Protein AF-A0AA38CA87-F1 (afdb_monomer_lite)

pLDDT: mean 82.26, std 13.62, range [37.34, 96.88]

Foldseek 3Di:
DCVVVVDDDPDDDDPDDDDDPVVVVVVVVVVVVVVVVVVVVVVVVVVVVVVVVVVVVVVVVVVVVVVVVVVVVVVVVVVLVVVLVVVPVVDPPDDSVVVVVVVVVVVVVVVVVVQVVPPPHPDDDQDPDPCSVVVVVVCVVVVVVDDDDD

Secondary structure (DSSP, 8-state):
-GGGGT--------------HHHHHHHHHHHHHHHHHHHHHHHHHHHHHHHHHHHHHHHHHHHHHHHHHHHHHHHHHHHHHHHHHHHHHHSTT--HHHHHHHHHHHHHHHHHHHHHHSTT--------STTHHHHHHHHHHHHHT-----

Radius of gyration: 42.77 Å; chains: 1; bounding box: 73×25×134 Å

Structure (mmCIF, N/CA/C/O backbone):
data_AF-A0AA38CA87-F1
#
_entry.id   AF-A0AA38CA87-F1
#
loop_
_atom_site.group_PDB
_atom_site.id
_atom_site.type_symbol
_atom_site.label_atom_id
_atom_site.label_alt_id
_atom_site.label_comp_id
_atom_site.label_asym_id
_atom_site.label_entity_id
_atom_site.label_seq_id
_atom_site.pdbx_PDB_ins_code
_atom_site.Cartn_x
_atom_site.Cartn_y
_atom_site.Cartn_z
_atom_site.occupancy
_atom_site.B_iso_or_equiv
_atom_site.auth_seq_id
_atom_site.auth_comp_id
_atom_site.auth_asym_id
_atom_site.auth_atom_id
_atom_site.pdbx_PDB_model_num
ATOM 1 N N . ALA A 1 1 ? 30.723 4.030 -76.072 1.00 59.22 1 ALA A N 1
ATOM 2 C CA . ALA A 1 1 ? 30.029 2.936 -75.364 1.00 59.22 1 ALA A CA 1
ATOM 3 C C . ALA A 1 1 ? 30.566 1.601 -75.876 1.00 59.22 1 ALA A C 1
ATOM 5 O O . ALA A 1 1 ? 30.855 1.512 -77.065 1.00 59.22 1 ALA A O 1
ATOM 6 N N . MET A 1 2 ? 30.736 0.598 -75.005 1.00 75.00 2 MET A N 1
ATOM 7 C CA . MET A 1 2 ? 31.254 -0.744 -75.360 1.00 75.00 2 MET A CA 1
ATOM 8 C C . MET A 1 2 ? 30.396 -1.476 -76.412 1.00 75.00 2 MET A C 1
ATOM 10 O O . MET A 1 2 ? 30.871 -2.391 -77.076 1.00 75.00 2 MET A O 1
ATOM 14 N N . THR A 1 3 ? 29.180 -0.981 -76.640 1.00 74.19 3 THR A N 1
ATOM 15 C CA . THR A 1 3 ? 28.239 -1.395 -77.683 1.00 74.19 3 THR A CA 1
ATOM 16 C C . THR A 1 3 ? 28.827 -1.329 -79.099 1.00 74.19 3 THR A C 1
ATOM 18 O O . THR A 1 3 ? 28.508 -2.179 -79.923 1.00 74.19 3 THR A O 1
ATOM 21 N N . ASN A 1 4 ? 29.750 -0.395 -79.383 1.00 78.81 4 ASN A N 1
ATOM 22 C CA . ASN A 1 4 ? 30.429 -0.310 -80.691 1.00 78.81 4 ASN A CA 1
ATOM 23 C C . ASN A 1 4 ? 31.396 -1.480 -80.958 1.00 78.81 4 ASN A C 1
ATOM 25 O O . ASN A 1 4 ? 31.817 -1.668 -82.095 1.00 78.81 4 ASN A O 1
ATOM 29 N N . TYR A 1 5 ? 31.744 -2.255 -79.928 1.00 79.62 5 TYR A N 1
ATOM 30 C CA . TYR A 1 5 ? 32.580 -3.452 -80.030 1.00 79.62 5 TYR A CA 1
ATOM 31 C C . TYR A 1 5 ? 31.758 -4.750 -79.941 1.00 79.62 5 TYR A C 1
ATOM 33 O O . TYR A 1 5 ? 32.333 -5.823 -79.797 1.00 79.62 5 TYR A O 1
ATOM 41 N N . GLY A 1 6 ? 30.422 -4.669 -80.013 1.00 81.81 6 GLY A N 1
ATOM 42 C CA . GLY A 1 6 ? 29.533 -5.835 -79.958 1.00 81.81 6 GLY A CA 1
ATOM 43 C C . GLY A 1 6 ? 29.313 -6.415 -78.556 1.00 81.81 6 GLY A C 1
ATOM 44 O O . GLY A 1 6 ? 28.752 -7.500 -78.440 1.00 81.81 6 GLY A O 1
ATOM 45 N N . PHE A 1 7 ? 29.729 -5.712 -77.496 1.00 83.00 7 PHE A N 1
ATOM 46 C CA . PHE A 1 7 ? 29.518 -6.132 -76.107 1.00 83.00 7 PHE A CA 1
ATOM 47 C C . PHE A 1 7 ? 28.362 -5.361 -75.453 1.00 83.00 7 PHE A C 1
ATOM 49 O O . PHE A 1 7 ? 28.331 -4.128 -75.484 1.00 83.00 7 PHE A O 1
ATOM 56 N N . GLU A 1 8 ? 27.450 -6.088 -74.803 1.00 83.50 8 GLU A N 1
ATOM 57 C CA . GLU A 1 8 ? 26.370 -5.551 -73.967 1.00 83.50 8 GLU A CA 1
ATOM 58 C C . GLU A 1 8 ? 26.660 -5.861 -72.490 1.00 83.50 8 GLU A C 1
ATOM 60 O O . GLU A 1 8 ? 26.806 -7.018 -72.097 1.00 83.50 8 GLU A O 1
ATOM 65 N N . ILE A 1 9 ? 26.784 -4.820 -71.660 1.00 82.31 9 ILE A N 1
ATOM 66 C CA . ILE A 1 9 ? 26.993 -4.980 -70.215 1.00 82.31 9 ILE A CA 1
ATOM 67 C C . ILE A 1 9 ? 25.619 -5.095 -69.550 1.00 82.31 9 ILE A C 1
ATOM 69 O O . ILE A 1 9 ? 24.921 -4.096 -69.412 1.00 82.31 9 ILE A O 1
ATOM 73 N N . VAL A 1 10 ? 25.252 -6.305 -69.124 1.00 86.06 10 VAL A N 1
ATOM 74 C CA . VAL A 1 10 ? 23.947 -6.599 -68.500 1.00 86.06 10 VAL A CA 1
ATOM 75 C C . VAL A 1 10 ? 23.864 -6.070 -67.065 1.00 86.06 10 VAL A C 1
ATOM 77 O O . VAL A 1 10 ? 22.851 -5.506 -66.662 1.00 86.06 10 VAL A O 1
ATOM 80 N N . GLN A 1 11 ? 24.936 -6.225 -66.284 1.00 82.38 11 GLN A N 1
ATOM 81 C CA . GLN A 1 11 ? 25.030 -5.709 -64.919 1.00 82.38 11 GLN A CA 1
ATOM 82 C C . GLN A 1 11 ? 26.497 -5.563 -64.506 1.00 82.38 11 GLN A C 1
ATOM 84 O O . GLN A 1 11 ? 27.322 -6.435 -64.770 1.00 82.38 11 GLN A O 1
ATOM 89 N N . THR A 1 12 ? 26.812 -4.477 -63.807 1.00 81.81 12 THR A N 1
ATOM 90 C CA . THR A 1 12 ? 28.102 -4.275 -63.136 1.00 81.81 12 THR A CA 1
ATOM 91 C C . THR A 1 12 ? 27.902 -4.317 -61.631 1.00 81.81 12 THR A C 1
ATOM 93 O O . THR A 1 12 ? 27.193 -3.480 -61.075 1.00 81.81 12 THR A O 1
ATOM 96 N N . LEU A 1 13 ? 28.530 -5.291 -60.970 1.00 88.19 13 LEU A N 1
ATOM 97 C CA . LEU A 1 13 ? 28.577 -5.378 -59.515 1.00 88.19 13 LEU A CA 1
ATOM 98 C C 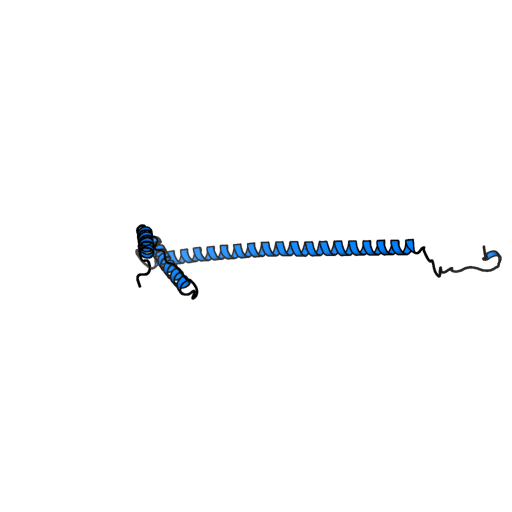. LEU A 1 13 ? 29.797 -4.608 -59.006 1.00 88.19 13 LEU A C 1
ATOM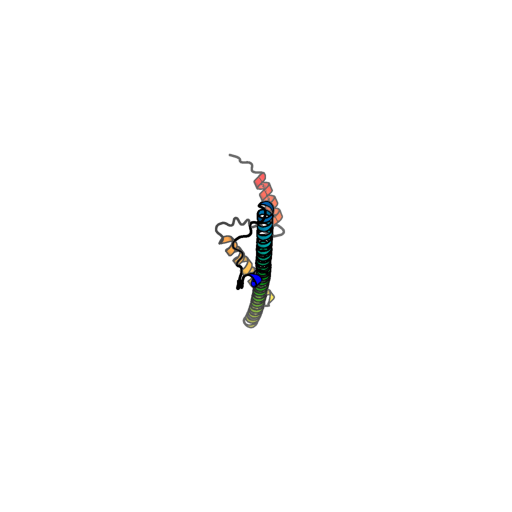 100 O O . LEU A 1 13 ? 30.924 -4.878 -59.418 1.00 88.19 13 LEU A O 1
ATOM 104 N N . ILE A 1 14 ? 29.573 -3.659 -58.102 1.00 85.25 14 ILE A N 1
ATOM 105 C CA . ILE A 1 14 ? 30.660 -3.012 -57.368 1.00 85.25 14 ILE A CA 1
ATOM 106 C C . ILE A 1 14 ? 31.167 -4.025 -56.341 1.00 85.25 14 ILE A C 1
ATOM 108 O O . ILE A 1 14 ? 30.414 -4.441 -55.463 1.00 85.25 14 ILE A O 1
ATOM 112 N N . VAL A 1 15 ? 32.419 -4.455 -56.494 1.00 84.94 15 VAL A N 1
ATOM 113 C CA . VAL A 1 15 ? 33.006 -5.533 -55.681 1.00 84.94 15 VAL A CA 1
ATOM 114 C C . VAL A 1 15 ? 33.532 -5.010 -54.345 1.00 84.94 15 VAL A C 1
ATOM 116 O O . VAL A 1 15 ? 33.387 -5.685 -53.332 1.00 84.94 15 VAL A O 1
ATOM 119 N N . ASP A 1 16 ? 34.106 -3.804 -54.326 1.00 82.19 16 ASP A N 1
ATOM 120 C CA . ASP A 1 16 ? 34.573 -3.162 -53.098 1.00 82.19 16 ASP A CA 1
ATOM 121 C C . ASP A 1 16 ? 34.653 -1.640 -53.276 1.00 82.19 16 ASP A C 1
ATOM 123 O O . ASP A 1 16 ? 34.977 -1.136 -54.352 1.00 82.19 16 ASP A O 1
ATOM 127 N N . THR A 1 17 ? 34.342 -0.899 -52.217 1.00 79.38 17 THR A N 1
ATOM 128 C CA . THR A 1 17 ? 34.562 0.548 -52.133 1.00 79.38 17 THR A CA 1
ATOM 129 C C . THR A 1 17 ? 35.175 0.822 -50.772 1.00 79.38 17 THR A C 1
ATOM 131 O O . THR A 1 17 ? 34.506 0.687 -49.749 1.00 79.38 17 THR A O 1
ATOM 134 N N . VAL A 1 18 ? 36.452 1.197 -50.746 1.00 82.75 18 VAL A N 1
ATOM 135 C CA . VAL A 1 18 ? 37.172 1.452 -49.496 1.00 82.75 18 VAL A CA 1
ATOM 136 C C . VAL A 1 18 ? 37.184 2.960 -49.240 1.00 82.75 18 VAL A C 1
ATOM 138 O O . VAL A 1 18 ? 37.943 3.675 -49.896 1.00 82.75 18 VAL A O 1
ATOM 141 N N . PRO A 1 19 ? 36.341 3.480 -48.328 1.00 84.12 19 PRO A N 1
ATOM 142 C CA . PRO A 1 19 ? 36.432 4.872 -47.915 1.00 84.12 19 PRO A CA 1
ATOM 143 C C . PRO A 1 19 ? 37.702 5.100 -47.092 1.00 84.12 19 PRO A C 1
ATOM 145 O O . PRO A 1 19 ? 38.273 4.165 -46.523 1.00 84.12 19 PRO A O 1
ATOM 148 N N . ASP A 1 20 ? 38.110 6.362 -46.985 1.00 90.31 20 ASP A N 1
ATOM 149 C CA . ASP A 1 20 ? 39.247 6.751 -46.158 1.00 90.31 20 ASP A CA 1
ATOM 150 C C . ASP A 1 20 ? 39.074 6.271 -44.704 1.00 90.31 20 ASP A C 1
ATOM 152 O O . ASP A 1 20 ? 37.968 6.272 -44.145 1.00 90.31 20 ASP A O 1
ATOM 156 N N . ALA A 1 21 ? 40.177 5.850 -44.080 1.00 91.38 21 ALA A N 1
ATOM 157 C CA . ALA A 1 21 ? 40.170 5.300 -42.728 1.00 91.38 21 ALA A CA 1
ATOM 158 C C . ALA A 1 21 ? 39.573 6.275 -41.697 1.00 91.38 21 ALA A C 1
ATOM 160 O O . ALA A 1 21 ? 38.891 5.838 -40.764 1.00 91.38 21 ALA A O 1
ATOM 161 N N . SER A 1 22 ? 39.775 7.583 -41.892 1.00 90.81 22 SER A N 1
ATOM 162 C CA . SER A 1 22 ? 39.185 8.631 -41.057 1.00 90.81 22 SER A CA 1
ATOM 163 C C . SER A 1 22 ? 37.656 8.632 -41.163 1.00 90.81 22 SER A C 1
ATOM 165 O O . SER A 1 22 ? 36.956 8.567 -40.151 1.00 90.81 22 SER A O 1
ATOM 167 N N . VAL A 1 23 ? 37.124 8.567 -42.389 1.00 90.75 23 VAL A N 1
ATOM 168 C CA . VAL A 1 23 ? 35.676 8.559 -42.658 1.00 90.75 23 VAL A CA 1
ATOM 169 C C . VAL A 1 23 ? 35.016 7.308 -42.081 1.00 90.75 23 VAL A C 1
ATOM 171 O O . VAL A 1 23 ? 33.977 7.404 -41.429 1.00 90.75 23 VAL A O 1
ATOM 174 N N . LYS A 1 24 ? 35.638 6.133 -42.246 1.00 89.62 24 LYS A N 1
ATOM 175 C CA . LYS A 1 24 ? 35.124 4.870 -41.692 1.00 89.62 24 LYS A CA 1
ATOM 176 C C . LYS A 1 24 ? 35.033 4.909 -40.164 1.00 89.62 24 LYS A C 1
ATOM 178 O O . LYS A 1 24 ? 34.054 4.428 -39.593 1.00 89.62 24 LYS A O 1
ATOM 183 N N . ARG A 1 25 ? 36.035 5.493 -39.500 1.00 91.31 25 ARG A N 1
ATOM 184 C CA . ARG A 1 25 ? 36.060 5.631 -38.039 1.00 91.31 25 ARG A CA 1
ATOM 185 C C . ARG A 1 25 ? 34.975 6.586 -37.550 1.00 91.31 25 ARG A C 1
ATOM 187 O O . ARG A 1 25 ? 34.175 6.187 -36.710 1.00 91.31 25 ARG A O 1
ATOM 194 N N . SER A 1 26 ? 34.888 7.783 -38.131 1.00 92.31 26 SER A N 1
ATOM 195 C CA . SER A 1 26 ? 33.863 8.767 -37.767 1.00 92.31 26 SER A CA 1
ATOM 196 C C . SER A 1 26 ? 32.451 8.239 -38.005 1.00 92.31 26 SER A C 1
ATOM 198 O O . SER A 1 26 ? 31.573 8.417 -37.167 1.00 92.31 26 SER A O 1
ATOM 200 N N . MET A 1 27 ? 32.226 7.530 -39.112 1.00 92.62 27 MET A N 1
ATOM 201 C CA . MET A 1 27 ? 30.920 6.952 -39.423 1.00 92.62 27 MET A CA 1
ATOM 202 C C . MET A 1 27 ? 30.528 5.847 -38.430 1.00 92.62 27 MET A C 1
ATOM 204 O O . MET A 1 27 ? 29.377 5.786 -37.996 1.00 92.62 27 MET A O 1
ATOM 208 N N . ASN A 1 28 ? 31.485 5.018 -38.000 1.00 91.69 28 ASN A N 1
ATOM 209 C CA . ASN A 1 28 ? 31.254 4.026 -36.948 1.00 91.69 28 ASN A CA 1
ATOM 210 C C . ASN A 1 28 ? 30.962 4.675 -35.590 1.00 91.69 28 ASN A C 1
ATOM 212 O O . ASN A 1 28 ? 30.049 4.233 -34.897 1.00 91.69 28 ASN A O 1
ATOM 216 N N . GLU A 1 29 ? 31.691 5.727 -35.224 1.00 93.31 29 GLU A N 1
ATOM 217 C CA . GLU A 1 29 ? 31.467 6.466 -33.977 1.00 93.31 29 GLU A CA 1
ATOM 218 C C . GLU A 1 29 ? 30.095 7.153 -33.962 1.00 93.31 29 GLU A C 1
ATOM 220 O O . GLU A 1 29 ? 29.381 7.058 -32.965 1.00 93.31 29 GLU A O 1
ATOM 225 N N . ILE A 1 30 ? 29.668 7.757 -35.077 1.00 92.69 30 ILE A N 1
ATOM 226 C CA . ILE A 1 30 ? 28.331 8.360 -35.215 1.00 92.69 30 ILE A CA 1
ATOM 227 C C . ILE A 1 30 ? 27.240 7.301 -35.044 1.00 92.69 30 ILE A C 1
ATOM 229 O O . ILE A 1 30 ? 26.295 7.506 -34.282 1.00 92.69 30 ILE A O 1
ATOM 233 N N . ASN A 1 31 ? 27.381 6.152 -35.706 1.00 93.62 31 ASN A N 1
ATOM 234 C CA . ASN A 1 31 ? 26.402 5.071 -35.610 1.00 93.62 31 ASN A CA 1
ATOM 235 C C . ASN A 1 31 ? 26.358 4.457 -34.205 1.00 93.62 31 ASN A C 1
ATOM 237 O O . ASN A 1 31 ? 25.276 4.173 -33.688 1.00 93.62 31 ASN A O 1
ATOM 241 N N . ALA A 1 32 ? 27.516 4.284 -33.566 1.00 94.38 32 ALA A N 1
ATOM 242 C CA . ALA A 1 32 ? 27.602 3.814 -32.191 1.00 94.38 32 ALA A CA 1
ATOM 243 C C . ALA A 1 32 ? 26.951 4.810 -31.220 1.00 94.38 32 ALA A C 1
ATOM 245 O O . ALA A 1 32 ? 26.137 4.407 -30.392 1.00 94.38 32 ALA A O 1
ATOM 246 N N . ALA A 1 33 ? 27.237 6.107 -31.358 1.00 93.56 33 ALA A N 1
ATOM 247 C CA . ALA A 1 33 ? 26.648 7.155 -30.529 1.00 93.56 33 ALA A CA 1
ATOM 248 C C . ALA A 1 33 ? 25.131 7.278 -30.735 1.00 93.56 33 ALA A C 1
ATOM 250 O O . ALA A 1 33 ? 24.397 7.446 -29.763 1.00 93.56 33 ALA A O 1
ATOM 251 N N . ALA A 1 34 ? 24.642 7.158 -31.974 1.00 94.50 34 ALA A N 1
ATOM 252 C CA . ALA A 1 34 ? 23.212 7.171 -32.275 1.00 94.50 34 ALA A CA 1
ATOM 253 C C . ALA A 1 34 ? 22.488 5.980 -31.627 1.00 94.50 34 ALA A C 1
ATOM 255 O O . ALA A 1 34 ? 21.468 6.170 -30.965 1.00 94.50 34 ALA A O 1
ATOM 256 N N . ARG A 1 35 ? 23.056 4.770 -31.738 1.00 94.25 35 ARG A N 1
ATOM 257 C CA . ARG A 1 35 ? 22.526 3.568 -31.071 1.00 94.25 35 ARG A CA 1
ATOM 258 C C . ARG A 1 35 ? 22.556 3.693 -29.552 1.00 94.25 35 ARG A C 1
ATOM 260 O O . ARG A 1 35 ? 21.578 3.354 -28.896 1.00 94.25 35 ARG A O 1
ATOM 267 N N . LEU A 1 36 ? 23.652 4.206 -28.997 1.00 94.56 36 LEU A N 1
ATOM 268 C CA . LEU A 1 36 ? 23.787 4.400 -27.557 1.00 94.56 36 LEU A CA 1
ATOM 269 C C . LEU A 1 36 ? 22.777 5.423 -27.030 1.00 94.56 36 LEU A C 1
ATOM 271 O O . LEU A 1 36 ? 22.186 5.201 -25.976 1.00 94.56 36 LEU A O 1
ATOM 275 N N . ARG A 1 37 ? 22.545 6.520 -27.763 1.00 94.06 37 ARG A N 1
ATOM 276 C CA . ARG A 1 37 ? 21.530 7.518 -27.404 1.00 94.06 37 ARG A CA 1
ATOM 277 C C . ARG A 1 37 ? 20.138 6.907 -27.380 1.00 94.06 37 ARG A C 1
ATOM 279 O O . ARG A 1 37 ? 19.466 7.078 -26.374 1.00 94.06 37 ARG A O 1
ATOM 286 N N . ALA A 1 38 ? 19.759 6.158 -28.417 1.00 95.31 38 ALA A N 1
ATOM 287 C CA . ALA A 1 38 ? 18.463 5.481 -28.474 1.00 95.31 38 ALA A CA 1
ATOM 288 C C . ALA A 1 38 ? 18.275 4.497 -27.304 1.00 95.31 38 ALA A C 1
ATOM 290 O O . ALA A 1 38 ? 17.276 4.554 -26.593 1.00 95.31 38 ALA A O 1
ATOM 291 N N . ALA A 1 39 ? 19.283 3.664 -27.025 1.00 93.69 39 ALA A N 1
ATOM 292 C CA . ALA A 1 39 ? 19.236 2.745 -25.889 1.00 93.69 39 ALA A CA 1
ATOM 293 C C . ALA A 1 39 ? 19.154 3.481 -24.538 1.00 93.69 39 ALA A C 1
ATOM 295 O O . ALA A 1 39 ? 18.456 3.046 -23.627 1.00 93.69 39 ALA A O 1
ATOM 296 N N . THR A 1 40 ? 19.853 4.612 -24.397 1.00 94.25 40 THR A N 1
ATOM 297 C CA . THR A 1 40 ? 19.824 5.414 -23.164 1.00 94.25 40 THR A CA 1
ATOM 298 C C . THR A 1 40 ? 18.469 6.089 -22.968 1.00 94.25 40 THR A C 1
ATOM 300 O O . THR A 1 40 ? 17.972 6.111 -21.845 1.00 94.25 40 THR A O 1
ATOM 303 N N . THR A 1 41 ? 17.850 6.609 -24.034 1.00 95.31 41 THR A N 1
ATOM 304 C CA . THR A 1 41 ? 16.517 7.223 -23.951 1.00 95.31 41 THR A CA 1
ATOM 305 C C . THR A 1 41 ? 15.455 6.193 -23.594 1.00 95.31 41 THR A C 1
ATOM 307 O O . THR A 1 41 ? 14.690 6.428 -22.666 1.00 95.31 41 THR A O 1
ATOM 310 N N . GLU A 1 42 ? 15.468 5.023 -24.240 1.00 95.56 42 GLU A N 1
ATOM 311 C CA . GLU A 1 42 ? 14.539 3.933 -23.915 1.00 95.56 42 GLU A CA 1
ATOM 312 C C . GLU A 1 42 ? 14.716 3.454 -22.470 1.00 95.56 42 GLU A C 1
ATOM 314 O O . GLU A 1 42 ? 13.739 3.257 -21.746 1.00 95.56 42 GLU A O 1
ATOM 319 N N . LYS A 1 43 ? 15.966 3.325 -22.006 1.00 95.38 43 LYS A N 1
ATOM 320 C CA . LYS A 1 43 ? 16.251 2.950 -20.619 1.00 95.38 43 LYS A CA 1
ATOM 321 C C . LYS A 1 43 ? 15.740 3.997 -19.625 1.00 95.38 43 LYS A C 1
ATOM 323 O O . LYS A 1 43 ? 15.122 3.630 -18.630 1.00 95.38 43 LYS A O 1
ATOM 328 N N . ALA A 1 44 ? 15.966 5.283 -19.893 1.00 95.75 44 ALA A N 1
ATOM 329 C CA . ALA A 1 44 ? 15.498 6.366 -19.031 1.00 95.75 44 ALA A CA 1
ATOM 330 C C . ALA A 1 44 ? 13.961 6.434 -18.971 1.00 95.75 44 ALA A C 1
ATOM 332 O O . ALA A 1 44 ? 13.388 6.666 -17.906 1.00 95.75 44 ALA A O 1
ATOM 333 N N . GLU A 1 45 ? 13.278 6.191 -20.092 1.00 95.81 45 GLU A N 1
ATOM 334 C CA . GLU A 1 45 ? 11.816 6.099 -20.131 1.00 95.81 45 GLU A CA 1
ATOM 335 C C . GLU A 1 45 ? 11.297 4.897 -19.338 1.00 95.81 45 GLU A C 1
ATOM 337 O O . GLU A 1 45 ? 10.353 5.041 -18.559 1.00 95.81 45 GLU A O 1
ATOM 342 N N . ALA A 1 46 ? 11.941 3.734 -19.463 1.00 95.94 46 ALA A N 1
ATOM 343 C CA . ALA A 1 46 ? 11.593 2.552 -18.682 1.00 95.94 46 ALA A CA 1
ATOM 344 C C . ALA A 1 46 ? 11.769 2.792 -17.172 1.00 95.94 46 ALA A C 1
ATOM 346 O O . ALA A 1 46 ? 10.863 2.495 -16.392 1.00 95.94 46 ALA A O 1
ATOM 347 N N . GLU A 1 47 ? 12.894 3.382 -16.756 1.00 96.25 47 GLU A N 1
ATOM 348 C CA . GLU A 1 47 ? 13.153 3.738 -15.354 1.00 96.25 47 GLU A CA 1
ATOM 349 C C . GLU A 1 47 ? 12.105 4.725 -14.820 1.00 96.25 47 GLU A C 1
ATOM 351 O O . GLU A 1 47 ? 11.570 4.530 -13.726 1.00 96.25 47 GLU A O 1
ATOM 356 N N . LYS A 1 48 ? 11.732 5.734 -15.619 1.00 96.88 48 LYS A N 1
ATOM 357 C CA . LYS A 1 48 ? 10.663 6.679 -15.274 1.00 96.88 48 LYS A CA 1
ATOM 358 C C . LYS A 1 48 ? 9.325 5.971 -15.058 1.00 96.88 48 LYS A C 1
ATOM 360 O O . LYS A 1 48 ? 8.641 6.263 -14.079 1.00 96.88 48 LYS A O 1
ATOM 365 N N . ILE A 1 49 ? 8.947 5.052 -15.948 1.00 95.69 49 ILE A N 1
ATOM 366 C CA . ILE A 1 49 ? 7.692 4.297 -15.826 1.00 95.69 49 ILE A CA 1
ATOM 367 C C . ILE A 1 49 ? 7.692 3.471 -14.540 1.00 95.69 49 ILE A C 1
ATOM 369 O O . ILE A 1 49 ? 6.710 3.510 -13.803 1.00 95.69 49 ILE A O 1
ATOM 373 N N . VAL A 1 50 ? 8.786 2.760 -14.247 1.00 96.06 50 VAL A N 1
ATOM 374 C CA . VAL A 1 50 ? 8.917 1.964 -13.017 1.00 96.06 50 VAL A CA 1
ATOM 375 C C . VAL A 1 50 ? 8.762 2.850 -11.783 1.00 96.06 50 VAL A C 1
ATOM 377 O O . VAL A 1 50 ? 8.002 2.510 -10.879 1.00 96.06 50 VAL A O 1
ATOM 380 N N . GLN A 1 51 ? 9.426 4.007 -11.760 1.00 96.75 51 GLN A N 1
ATOM 381 C CA . GLN A 1 51 ? 9.382 4.909 -10.614 1.00 96.75 51 GLN A CA 1
ATOM 382 C C . GLN A 1 51 ? 7.992 5.526 -10.397 1.00 96.75 51 GLN A C 1
ATOM 384 O O . GLN A 1 51 ? 7.534 5.592 -9.258 1.00 96.75 51 GLN A O 1
ATOM 389 N N . ILE A 1 52 ? 7.295 5.922 -11.468 1.00 96.69 52 ILE A N 1
ATOM 390 C CA . ILE A 1 52 ? 5.916 6.429 -11.375 1.00 96.69 52 ILE A CA 1
ATOM 391 C C . ILE A 1 52 ? 4.981 5.333 -10.862 1.00 96.69 52 ILE A C 1
ATOM 393 O O . ILE A 1 52 ? 4.259 5.564 -9.897 1.00 96.69 52 ILE A O 1
ATOM 397 N N . LYS A 1 53 ? 5.045 4.124 -11.433 1.00 96.31 53 LYS A N 1
ATOM 398 C CA . LYS A 1 53 ? 4.189 3.007 -11.005 1.00 96.31 53 LYS A CA 1
ATOM 399 C C . LYS A 1 53 ? 4.409 2.625 -9.548 1.00 96.31 53 LYS A C 1
ATOM 401 O O . LYS A 1 53 ? 3.453 2.300 -8.846 1.00 96.31 53 LYS A O 1
ATOM 406 N N . GLN A 1 54 ? 5.661 2.655 -9.097 1.00 96.31 54 GLN A N 1
ATOM 407 C CA . GLN A 1 54 ? 5.997 2.404 -7.702 1.00 96.31 54 GLN A CA 1
ATOM 408 C C . GLN A 1 54 ? 5.378 3.474 -6.793 1.00 96.31 54 GLN A C 1
ATOM 410 O O . GLN A 1 54 ? 4.731 3.133 -5.807 1.00 96.31 54 GLN A O 1
ATOM 415 N N . ALA A 1 55 ? 5.510 4.755 -7.150 1.00 95.88 55 ALA A N 1
ATOM 416 C CA . ALA A 1 55 ? 4.929 5.855 -6.384 1.00 95.88 55 ALA A CA 1
ATOM 417 C C . ALA A 1 55 ? 3.390 5.801 -6.346 1.00 95.88 55 ALA A C 1
ATOM 419 O O . ALA A 1 55 ? 2.795 6.011 -5.289 1.00 95.88 55 ALA A O 1
ATOM 420 N N . GLU A 1 56 ? 2.745 5.477 -7.470 1.00 96.06 56 GLU A N 1
ATOM 421 C CA . GLU A 1 56 ? 1.294 5.267 -7.550 1.00 96.06 56 GLU A CA 1
ATOM 422 C C . GLU A 1 56 ? 0.851 4.107 -6.651 1.00 96.06 56 GLU A C 1
ATOM 424 O O . GLU A 1 56 ? -0.062 4.270 -5.842 1.00 96.06 56 GLU A O 1
ATOM 429 N N . SER A 1 57 ? 1.554 2.972 -6.716 1.00 96.62 57 SER A N 1
ATOM 430 C CA . SER A 1 57 ? 1.258 1.795 -5.888 1.00 96.62 57 SER A CA 1
ATOM 431 C C . SER A 1 57 ? 1.426 2.086 -4.393 1.00 96.62 57 SER A C 1
ATOM 433 O O . SER A 1 57 ? 0.622 1.651 -3.569 1.00 96.62 57 SER A O 1
ATOM 435 N N . GLU A 1 58 ? 2.456 2.845 -4.013 1.00 95.62 58 GLU A N 1
ATOM 436 C CA . GLU A 1 58 ? 2.671 3.258 -2.624 1.00 95.62 58 GLU A CA 1
ATOM 437 C C . GLU A 1 58 ? 1.589 4.222 -2.125 1.00 95.62 58 GLU A C 1
ATOM 439 O O . GLU A 1 58 ? 1.161 4.122 -0.971 1.00 95.62 58 GLU A O 1
ATOM 444 N N . ALA A 1 59 ? 1.138 5.148 -2.974 1.00 95.88 59 ALA A N 1
ATOM 445 C CA . ALA A 1 59 ? 0.047 6.058 -2.649 1.00 95.88 59 ALA A CA 1
ATOM 446 C C . ALA A 1 59 ? -1.276 5.300 -2.467 1.00 95.88 59 ALA A C 1
ATOM 448 O O . ALA A 1 59 ? -1.967 5.506 -1.467 1.00 95.88 59 ALA A O 1
ATOM 449 N N . GLU A 1 60 ? -1.595 4.382 -3.380 1.00 95.81 60 GLU A N 1
ATOM 450 C CA . GLU A 1 60 ? -2.800 3.554 -3.318 1.00 95.81 60 GLU A CA 1
ATOM 451 C C . GLU A 1 60 ? -2.793 2.631 -2.092 1.00 95.81 60 GLU A C 1
ATOM 453 O O . GLU A 1 60 ? -3.780 2.561 -1.361 1.00 95.81 60 GLU A O 1
ATOM 458 N N . SER A 1 61 ? -1.655 2.002 -1.788 1.00 95.88 61 SER A N 1
ATOM 459 C CA . SER A 1 61 ? -1.489 1.168 -0.593 1.00 95.88 61 SER A CA 1
ATOM 460 C C . SER A 1 61 ? -1.738 1.954 0.701 1.00 95.88 61 SER A C 1
ATOM 462 O O . SER A 1 61 ? -2.492 1.512 1.573 1.00 95.88 61 SER A O 1
ATOM 464 N N . LYS A 1 62 ? -1.175 3.165 0.819 1.00 96.25 62 LYS A N 1
ATOM 465 C CA . LYS A 1 62 ? -1.419 4.046 1.975 1.00 96.25 62 LYS A CA 1
ATOM 466 C C . LYS A 1 62 ? -2.879 4.480 2.064 1.00 96.25 62 LYS A C 1
ATOM 468 O O . LYS A 1 62 ? -3.426 4.517 3.165 1.00 96.25 62 LYS A O 1
ATOM 473 N N . TYR A 1 63 ? -3.508 4.785 0.931 1.00 95.81 63 TYR A N 1
ATOM 474 C CA . TYR A 1 63 ? -4.921 5.146 0.877 1.00 95.81 63 TYR A CA 1
ATOM 475 C C . TYR A 1 63 ? -5.817 3.996 1.355 1.00 95.81 63 TYR A C 1
ATOM 477 O O . TYR A 1 63 ? -6.629 4.192 2.258 1.00 95.81 63 TYR A O 1
ATOM 485 N N . LEU A 1 64 ? -5.621 2.788 0.820 1.00 95.06 64 LEU A N 1
ATOM 486 C CA . LEU A 1 64 ? -6.367 1.589 1.211 1.00 95.06 64 LEU A CA 1
ATOM 487 C C . LEU A 1 64 ? -6.145 1.227 2.683 1.00 95.06 64 LEU A C 1
ATOM 489 O O . LEU A 1 64 ? -7.098 0.889 3.379 1.00 95.06 64 LEU A O 1
ATOM 493 N N . SER A 1 65 ? -4.913 1.349 3.180 1.00 95.50 65 SER A N 1
ATOM 494 C CA . SER A 1 65 ? -4.600 1.159 4.601 1.00 95.50 65 SER A CA 1
ATOM 495 C C . SER A 1 65 ? -5.340 2.172 5.484 1.00 95.50 65 SER A C 1
ATOM 497 O O . SER A 1 65 ? -5.989 1.795 6.461 1.00 95.50 65 SER A O 1
ATOM 499 N N . GLY A 1 66 ? -5.328 3.454 5.102 1.00 96.06 66 GLY A N 1
ATOM 500 C CA . GLY A 1 66 ? -6.074 4.504 5.796 1.00 96.06 66 GLY A CA 1
ATOM 501 C C . GLY A 1 66 ? -7.584 4.259 5.791 1.00 96.06 66 GLY A C 1
ATOM 502 O O . GLY A 1 66 ? -8.230 4.401 6.831 1.00 96.06 66 GLY A O 1
ATOM 503 N N . LEU A 1 67 ? -8.133 3.827 4.653 1.00 95.69 67 LEU A N 1
ATOM 504 C CA . LEU A 1 67 ? -9.537 3.443 4.522 1.00 95.69 67 LEU A CA 1
ATOM 505 C C . LEU A 1 67 ? -9.872 2.250 5.425 1.00 95.69 67 LEU A C 1
ATOM 507 O O . LEU A 1 67 ? -10.861 2.299 6.149 1.00 95.69 67 LEU A O 1
ATOM 511 N N . GLY A 1 68 ? -9.022 1.221 5.447 1.00 95.56 68 GLY A N 1
ATOM 512 C CA . GLY A 1 68 ? -9.180 0.055 6.314 1.00 95.56 68 GLY A CA 1
ATOM 513 C C . GLY A 1 68 ? -9.210 0.431 7.795 1.00 95.56 68 GLY A C 1
ATOM 514 O O . GLY A 1 68 ? -10.113 0.007 8.513 1.00 95.56 68 GLY A O 1
ATOM 515 N N . ILE A 1 69 ? -8.291 1.295 8.241 1.00 95.19 69 ILE A N 1
ATOM 516 C CA . ILE A 1 69 ? -8.266 1.806 9.622 1.00 95.19 69 ILE A CA 1
ATOM 517 C C . ILE A 1 69 ? -9.530 2.617 9.929 1.00 95.19 69 ILE A C 1
ATOM 519 O O . ILE A 1 69 ? -10.101 2.478 11.010 1.00 95.19 69 ILE A O 1
ATOM 523 N N . ALA A 1 70 ? -9.982 3.466 9.005 1.00 93.62 70 ALA A N 1
ATOM 524 C CA . ALA A 1 70 ? -11.195 4.256 9.194 1.00 93.62 70 ALA A CA 1
ATOM 525 C C . ALA A 1 70 ? -12.440 3.361 9.305 1.00 93.62 70 ALA A C 1
ATOM 527 O O . ALA A 1 70 ? -13.215 3.512 10.247 1.00 93.62 70 ALA A O 1
ATOM 528 N N . CYS A 1 71 ? -12.591 2.385 8.406 1.00 93.94 71 CYS A N 1
ATOM 529 C CA . CYS A 1 71 ? -13.670 1.400 8.453 1.00 93.94 71 CYS A CA 1
ATOM 530 C C . CYS A 1 71 ? -13.621 0.557 9.734 1.00 93.94 71 CYS A C 1
ATOM 532 O O . CYS A 1 71 ? -14.655 0.340 10.360 1.00 93.94 71 CYS A O 1
ATOM 534 N N . GLN A 1 72 ? -12.430 0.131 10.165 1.00 9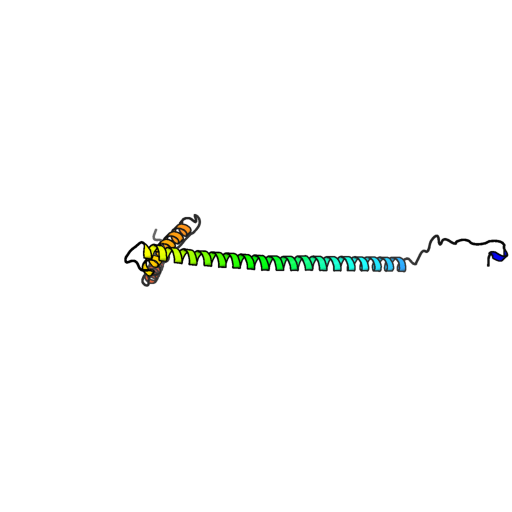4.75 72 GLN A N 1
ATOM 535 C CA . GLN A 1 72 ? -12.253 -0.581 11.429 1.00 94.75 72 GLN A CA 1
ATOM 536 C C . GLN A 1 72 ? -12.696 0.282 12.617 1.00 94.75 72 GLN A C 1
ATOM 538 O O . GLN A 1 72 ? -13.447 -0.187 13.467 1.00 94.75 72 GLN A O 1
ATOM 543 N N . ARG A 1 73 ? -12.270 1.551 12.675 1.00 92.62 73 ARG A N 1
ATOM 544 C CA . ARG A 1 73 ? -12.682 2.489 13.733 1.00 92.62 73 ARG A CA 1
ATOM 545 C C . ARG A 1 73 ? -14.191 2.701 13.749 1.00 92.62 73 ARG A C 1
ATOM 547 O O . ARG A 1 73 ? -14.769 2.717 14.829 1.00 92.62 73 ARG A O 1
ATOM 554 N N . GLN A 1 74 ? -14.816 2.819 12.579 1.00 94.44 74 GLN A N 1
ATOM 555 C CA . GLN A 1 74 ? -16.267 2.934 12.465 1.00 94.44 74 GLN A CA 1
ATOM 556 C C . GLN A 1 74 ? -16.966 1.697 13.042 1.00 94.44 74 GLN A C 1
ATOM 558 O O . GLN A 1 74 ? -17.807 1.835 13.923 1.00 94.44 74 GLN A O 1
ATOM 563 N N . ALA A 1 75 ? -16.546 0.494 12.637 1.00 94.62 75 ALA A N 1
ATOM 564 C CA . ALA A 1 75 ? -17.108 -0.755 13.149 1.00 94.62 75 ALA A CA 1
ATOM 565 C C . ALA A 1 75 ? -16.934 -0.908 14.674 1.00 94.62 75 ALA A C 1
ATOM 567 O O . ALA A 1 75 ? -17.834 -1.406 15.346 1.00 94.62 75 ALA A O 1
ATOM 568 N N . ILE A 1 76 ? -15.804 -0.452 15.232 1.00 90.12 76 ILE A N 1
ATOM 569 C CA . ILE A 1 76 ? -15.576 -0.429 16.686 1.00 90.12 76 ILE A CA 1
ATOM 570 C C . ILE A 1 76 ? -16.571 0.509 17.379 1.00 90.12 76 ILE A C 1
ATOM 572 O O . ILE A 1 76 ? -17.168 0.123 18.380 1.00 90.12 76 ILE A O 1
ATOM 576 N N . VAL A 1 77 ? -16.755 1.730 16.865 1.00 90.25 77 VAL A N 1
ATOM 577 C CA . VAL A 1 77 ? -17.679 2.716 17.452 1.00 90.25 77 VAL A CA 1
ATOM 578 C C . VAL A 1 77 ? -19.122 2.223 17.388 1.00 90.25 77 VAL A C 1
ATOM 580 O O . VAL A 1 77 ? -19.837 2.320 18.385 1.00 90.25 77 VAL A O 1
ATOM 583 N N . ASP A 1 78 ? -19.532 1.661 16.253 1.00 93.25 78 ASP A N 1
ATOM 584 C CA . ASP A 1 78 ? -20.879 1.119 16.073 1.00 93.25 78 ASP A CA 1
ATOM 585 C C . ASP A 1 78 ? -21.120 -0.075 17.012 1.00 93.25 78 ASP A C 1
ATOM 587 O O . ASP A 1 78 ? -22.106 -0.090 17.747 1.00 93.25 78 ASP A O 1
ATOM 591 N N . GLY A 1 79 ? -20.170 -1.012 17.108 1.00 92.12 79 GLY A N 1
ATOM 592 C CA . GLY A 1 79 ? -20.268 -2.138 18.041 1.00 92.12 79 GLY A CA 1
ATOM 593 C C . GLY A 1 79 ? -20.281 -1.714 19.515 1.00 92.12 79 GLY A C 1
ATOM 594 O O . GLY A 1 79 ? -21.007 -2.299 20.325 1.00 92.12 79 GLY A O 1
ATOM 595 N N . LEU A 1 80 ? -19.522 -0.674 19.881 1.00 87.75 80 LEU A N 1
ATOM 596 C CA . LEU A 1 80 ? -19.532 -0.117 21.236 1.00 87.75 80 LEU A CA 1
ATOM 597 C C . LEU A 1 80 ? -20.882 0.528 21.557 1.00 87.75 80 LEU A C 1
ATOM 599 O O . LEU A 1 80 ? -21.424 0.313 22.639 1.00 87.75 80 LEU A O 1
ATOM 603 N N . ARG A 1 81 ? -21.443 1.289 20.612 1.00 88.00 81 ARG A N 1
ATOM 604 C CA . ARG A 1 81 ? -22.767 1.903 20.745 1.00 88.00 81 ARG A CA 1
ATOM 605 C C . ARG A 1 81 ? -23.840 0.845 20.983 1.00 88.00 81 ARG A C 1
ATOM 607 O O . ARG A 1 81 ? -24.623 0.993 21.920 1.00 88.00 81 ARG A O 1
ATOM 614 N N . ASP A 1 82 ? -23.845 -0.212 20.178 1.00 90.62 82 ASP A N 1
ATOM 615 C CA . ASP A 1 82 ? -24.803 -1.309 20.315 1.00 90.62 82 ASP A CA 1
ATOM 616 C C . ASP A 1 82 ? -24.636 -2.026 21.661 1.00 90.62 82 ASP A C 1
ATOM 618 O O . ASP A 1 82 ? -25.625 -2.324 22.330 1.00 90.62 82 ASP A O 1
ATOM 622 N N . SER A 1 83 ? -23.392 -2.219 22.113 1.00 86.44 83 SER A N 1
ATOM 623 C CA . SER A 1 83 ? -23.091 -2.811 23.423 1.00 86.44 83 SER A CA 1
ATOM 624 C C . SER A 1 83 ? -23.602 -1.953 24.585 1.00 86.44 83 SER A C 1
ATOM 626 O O . SER A 1 83 ? -24.161 -2.485 25.543 1.00 86.44 83 SER A O 1
ATOM 628 N N . VAL A 1 84 ? -23.446 -0.627 24.503 1.00 85.25 84 VAL A N 1
ATOM 629 C CA . VAL A 1 84 ? -23.932 0.310 25.530 1.00 85.25 84 VAL A CA 1
ATOM 630 C C . VAL A 1 84 ? -25.461 0.329 25.577 1.00 85.25 84 VAL A C 1
ATOM 632 O O . VAL A 1 84 ? -26.027 0.296 26.669 1.00 85.25 84 VAL A O 1
ATOM 635 N N . LEU A 1 85 ? -26.132 0.336 24.419 1.00 85.25 85 LEU A N 1
ATOM 636 C CA . LEU A 1 85 ? -27.595 0.267 24.342 1.00 85.25 85 LEU A CA 1
ATOM 637 C C . LEU A 1 85 ? -28.120 -1.054 24.912 1.00 85.25 85 LEU A C 1
ATOM 639 O O . LEU A 1 85 ? -28.961 -1.043 25.806 1.00 85.25 85 LEU A O 1
ATOM 643 N N . ALA A 1 86 ? -27.554 -2.185 24.481 1.00 86.06 86 ALA A N 1
ATOM 644 C CA . ALA A 1 86 ? -27.947 -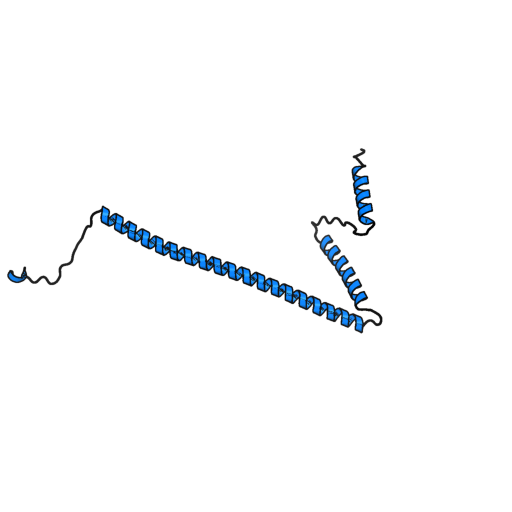3.499 24.974 1.00 86.06 86 ALA A CA 1
ATOM 645 C C . ALA A 1 86 ? -27.753 -3.631 26.493 1.00 86.06 86 ALA A C 1
ATOM 647 O O . ALA A 1 86 ? -28.605 -4.193 27.177 1.00 86.06 86 ALA A O 1
ATOM 648 N N . PHE A 1 87 ? -26.656 -3.112 27.048 1.00 82.19 87 PHE A N 1
ATOM 649 C CA . PHE A 1 87 ? -26.426 -3.157 28.492 1.00 82.19 87 PHE A CA 1
ATOM 650 C C . PHE A 1 87 ? -27.414 -2.266 29.258 1.00 82.19 87 PHE A C 1
ATOM 652 O O . PHE A 1 87 ? -27.966 -2.697 30.270 1.00 82.19 87 PHE A O 1
ATOM 659 N N . SER A 1 88 ? -27.677 -1.058 28.748 1.00 80.19 88 SER A N 1
ATOM 660 C CA . SER A 1 88 ? -28.648 -0.126 29.332 1.00 80.19 88 SER A CA 1
ATOM 661 C C . SER A 1 88 ? -30.073 -0.690 29.343 1.00 80.19 88 SER A C 1
ATOM 663 O O . SER A 1 88 ? -30.815 -0.419 30.284 1.00 80.19 88 SER A O 1
ATOM 665 N N . ASP A 1 89 ? -30.453 -1.467 28.327 1.00 83.12 89 ASP A N 1
ATOM 666 C CA . ASP A 1 89 ? -31.784 -2.075 28.230 1.00 83.12 89 ASP A CA 1
ATOM 667 C C . ASP A 1 89 ? -31.945 -3.293 29.157 1.00 83.12 89 ASP A C 1
ATOM 669 O O . ASP A 1 89 ? -33.028 -3.538 29.689 1.00 83.12 89 ASP A O 1
ATOM 673 N N . ASN A 1 90 ? -30.873 -4.067 29.366 1.00 81.81 90 ASN A N 1
ATOM 674 C CA . ASN A 1 90 ? -30.914 -5.299 30.162 1.00 81.81 90 ASN A CA 1
ATOM 675 C C . ASN A 1 90 ? -30.683 -5.079 31.666 1.00 81.81 90 ASN A C 1
ATOM 677 O O . ASN A 1 90 ? -31.051 -5.939 32.468 1.00 81.81 90 ASN A O 1
ATOM 681 N N . VAL A 1 91 ? -30.075 -3.957 32.064 1.00 77.31 91 VAL A N 1
ATOM 682 C CA . VAL A 1 91 ? -29.778 -3.649 33.469 1.00 77.31 91 VAL A CA 1
ATOM 683 C C . VAL A 1 91 ? -30.542 -2.386 33.892 1.00 77.31 91 VAL A C 1
ATOM 685 O O . VAL A 1 91 ? -30.150 -1.269 33.555 1.00 77.31 91 VAL A O 1
ATOM 688 N N . PRO A 1 92 ? -31.650 -2.521 34.642 1.00 74.88 92 PRO A N 1
ATOM 689 C CA . PRO A 1 92 ? -32.432 -1.366 35.061 1.00 74.88 92 PRO A CA 1
ATOM 690 C C . PRO A 1 92 ? -31.650 -0.498 36.056 1.00 74.88 92 PRO A C 1
ATOM 692 O O . PRO A 1 92 ? -31.178 -0.977 37.085 1.00 74.88 92 PRO A O 1
ATOM 695 N N . GLY A 1 93 ? -31.555 0.802 35.760 1.00 76.69 93 GLY A N 1
ATOM 696 C CA . GLY A 1 93 ? -30.941 1.812 36.631 1.00 76.69 93 GLY A CA 1
ATOM 697 C C . GLY A 1 93 ? -29.514 2.224 36.263 1.00 76.69 93 GLY A C 1
ATOM 698 O O . GLY A 1 93 ? -28.997 3.153 36.877 1.00 76.69 93 GLY A O 1
ATOM 699 N N . THR A 1 94 ? -28.891 1.596 35.262 1.00 76.50 94 THR A N 1
ATOM 700 C CA . THR A 1 94 ? -27.578 2.020 34.747 1.00 76.50 94 THR A CA 1
ATOM 701 C C . THR A 1 94 ? -27.708 3.042 33.626 1.00 76.50 94 THR A C 1
ATOM 703 O O . THR A 1 94 ? -28.540 2.897 32.733 1.00 76.50 94 THR A O 1
ATOM 706 N N . ASN A 1 95 ? -26.864 4.073 33.658 1.00 79.50 95 ASN A N 1
ATOM 707 C CA . ASN A 1 95 ? -26.758 5.074 32.602 1.00 79.50 95 ASN A CA 1
ATOM 708 C C . ASN A 1 95 ? -25.610 4.704 31.643 1.00 79.50 95 ASN A C 1
ATOM 710 O O . ASN A 1 95 ? -24.636 4.066 32.040 1.00 79.50 95 ASN A O 1
ATOM 714 N N . ALA A 1 96 ? -25.662 5.174 30.394 1.00 78.19 96 ALA A N 1
ATOM 715 C CA . ALA A 1 96 ? -24.575 5.034 29.422 1.00 78.19 96 ALA A CA 1
ATOM 716 C C . ALA A 1 96 ? -23.221 5.522 29.974 1.00 78.19 96 ALA A C 1
ATOM 718 O O . ALA A 1 96 ? -22.173 4.978 29.629 1.00 78.19 96 ALA A O 1
ATOM 719 N N . LYS A 1 97 ? -23.241 6.518 30.871 1.00 82.12 97 LYS A N 1
ATOM 720 C CA . LYS A 1 97 ? -22.049 7.002 31.575 1.00 82.12 97 LYS A CA 1
ATOM 721 C C . LYS A 1 97 ? -21.380 5.916 32.428 1.00 82.12 97 LYS A C 1
ATOM 723 O O . LYS A 1 97 ? -20.164 5.790 32.369 1.00 82.12 97 LYS A O 1
ATOM 728 N N . ASP A 1 98 ? -22.157 5.118 33.155 1.00 80.19 98 ASP A N 1
ATOM 729 C CA . ASP A 1 98 ? -21.626 4.087 34.055 1.00 80.19 98 ASP A CA 1
ATOM 730 C C . ASP A 1 98 ? -20.971 2.946 33.261 1.00 80.19 98 ASP A C 1
ATOM 732 O O . ASP A 1 98 ? -19.927 2.419 33.646 1.00 80.19 98 ASP A O 1
ATOM 736 N N . VAL A 1 99 ? -21.548 2.609 32.102 1.00 81.25 99 VAL A N 1
ATOM 737 C CA . VAL A 1 99 ? -20.996 1.608 31.176 1.00 81.25 99 VAL A CA 1
ATOM 738 C C . VAL A 1 99 ? -19.669 2.087 30.586 1.00 81.25 99 VAL A C 1
ATOM 740 O O . VAL A 1 99 ? -18.699 1.331 30.545 1.00 81.25 99 VAL A O 1
ATOM 743 N N . MET A 1 100 ? -19.596 3.355 30.173 1.00 82.75 100 MET A N 1
ATOM 744 C CA . MET A 1 100 ? -18.362 3.950 29.648 1.00 82.75 100 MET A CA 1
ATOM 745 C C . MET A 1 100 ? -17.267 4.041 30.716 1.00 82.75 100 MET A C 1
ATOM 747 O O . MET A 1 100 ? -16.107 3.754 30.419 1.00 82.75 100 MET A O 1
ATOM 751 N N . ASP A 1 101 ? -17.628 4.382 31.957 1.00 84.12 101 ASP A N 1
ATOM 752 C CA . ASP A 1 101 ? -16.690 4.430 33.080 1.00 84.12 101 ASP A CA 1
ATOM 753 C C . ASP A 1 101 ? -16.124 3.019 33.382 1.00 84.12 101 ASP A C 1
ATOM 755 O O . ASP A 1 101 ? -14.915 2.872 33.574 1.00 84.12 101 ASP A O 1
ATOM 759 N N . LEU A 1 102 ? -16.947 1.959 33.320 1.00 82.56 102 LEU A N 1
ATOM 760 C CA . LEU A 1 102 ? -16.485 0.566 33.441 1.00 82.56 102 LEU A CA 1
ATOM 761 C C . LEU A 1 102 ? -15.535 0.160 32.301 1.00 82.56 102 LEU A C 1
ATOM 763 O O . LEU A 1 102 ? -14.472 -0.403 32.565 1.00 82.56 102 LEU A O 1
ATOM 767 N N . ILE A 1 103 ? -15.883 0.473 31.048 1.00 84.69 103 ILE A N 1
ATOM 768 C CA . ILE A 1 103 ? -15.044 0.180 29.872 1.00 84.69 103 ILE A CA 1
ATOM 769 C C . ILE A 1 103 ? -13.676 0.861 29.995 1.00 84.69 103 ILE A C 1
ATOM 771 O O . ILE A 1 103 ? -12.653 0.245 29.694 1.00 84.69 103 ILE A O 1
ATOM 775 N N . LEU A 1 104 ? -13.635 2.109 30.469 1.00 85.25 104 LEU A N 1
ATOM 776 C CA . LEU A 1 104 ? -12.388 2.851 30.656 1.00 85.25 104 LEU A CA 1
ATOM 777 C C . LEU A 1 104 ? -11.477 2.179 31.694 1.00 85.25 104 LEU A C 1
ATOM 779 O O . LEU A 1 104 ? -10.267 2.079 31.484 1.00 85.25 104 LEU A O 1
ATOM 783 N N . VAL A 1 105 ? -12.058 1.677 32.787 1.00 85.94 105 VAL A N 1
ATOM 784 C CA . VAL A 1 105 ? -11.328 0.915 33.808 1.00 85.94 105 VAL A CA 1
ATOM 785 C C . VAL A 1 105 ? -10.793 -0.399 33.231 1.00 85.94 105 VAL A C 1
ATOM 787 O O . VAL A 1 105 ? -9.626 -0.724 33.444 1.00 85.94 105 VAL A O 1
ATOM 790 N N . THR A 1 106 ? -11.589 -1.135 32.451 1.00 83.12 106 THR A N 1
ATOM 791 C CA . THR A 1 106 ? -11.127 -2.358 31.774 1.00 83.12 106 THR A CA 1
ATOM 792 C C . THR A 1 106 ? -9.987 -2.066 30.798 1.00 83.12 106 THR A C 1
ATOM 794 O O . THR A 1 106 ? -8.960 -2.736 30.855 1.00 83.12 106 THR A O 1
ATOM 797 N N . GLN A 1 107 ? -10.101 -1.018 29.977 1.00 84.44 107 GLN A N 1
ATOM 798 C CA . GLN A 1 107 ? -9.051 -0.613 29.038 1.00 84.44 107 GLN A CA 1
ATOM 799 C C . GLN A 1 107 ? -7.756 -0.218 29.763 1.00 84.44 107 GLN A C 1
ATOM 801 O O . GLN A 1 107 ? -6.658 -0.545 29.306 1.00 84.44 107 GLN A O 1
ATOM 806 N N . TYR A 1 108 ? -7.865 0.453 30.911 1.00 81.44 108 TYR A N 1
ATOM 807 C CA . TYR A 1 108 ? -6.721 0.754 31.770 1.00 81.44 108 TYR A CA 1
ATOM 808 C C . TYR A 1 108 ? -6.021 -0.528 32.253 1.00 81.44 108 TYR A C 1
ATOM 810 O O . TYR A 1 108 ? -4.799 -0.635 32.176 1.00 81.44 108 TYR A O 1
ATOM 818 N N . PHE A 1 109 ? -6.772 -1.545 32.679 1.00 83.56 109 PHE A N 1
ATOM 819 C CA . PHE A 1 109 ? -6.184 -2.828 33.075 1.00 83.56 109 PHE A CA 1
ATOM 820 C C . PHE A 1 109 ? -5.610 -3.626 31.901 1.00 83.56 109 PHE A C 1
ATOM 822 O O . PHE A 1 109 ? -4.531 -4.202 32.043 1.00 83.56 109 PHE A O 1
ATOM 829 N N . ASP A 1 110 ? -6.267 -3.631 30.742 1.00 84.88 110 ASP A N 1
ATOM 830 C CA . ASP A 1 110 ? -5.769 -4.320 29.548 1.00 84.88 110 ASP A CA 1
ATOM 831 C C . ASP A 1 110 ? -4.474 -3.688 29.034 1.00 84.88 110 ASP A C 1
ATOM 833 O O . ASP A 1 110 ? -3.517 -4.404 28.742 1.00 84.88 110 ASP A O 1
ATOM 837 N N . THR A 1 111 ? -4.389 -2.354 29.021 1.00 83.50 111 THR A N 1
ATOM 838 C CA . THR A 1 111 ? -3.145 -1.647 28.672 1.00 83.50 111 THR A CA 1
ATOM 839 C C . THR A 1 111 ? -2.032 -1.937 29.677 1.00 83.50 111 THR A C 1
ATOM 841 O O . THR A 1 111 ? -0.909 -2.233 29.275 1.00 83.50 111 THR A O 1
ATOM 844 N N . MET A 1 112 ? -2.323 -1.954 30.983 1.00 80.50 112 MET A N 1
ATOM 845 C CA . MET A 1 112 ? -1.347 -2.383 31.994 1.00 80.50 112 MET A CA 1
ATOM 846 C C . MET A 1 112 ? -0.881 -3.827 31.786 1.00 80.50 112 MET A C 1
ATOM 848 O O . MET A 1 112 ? 0.312 -4.114 31.905 1.00 80.50 112 MET A O 1
ATOM 852 N N . LYS A 1 113 ? -1.800 -4.737 31.455 1.00 83.44 113 LYS A N 1
ATOM 853 C CA . LYS A 1 113 ? -1.491 -6.141 31.178 1.00 83.44 113 LYS A CA 1
ATOM 854 C C . LYS A 1 113 ? -0.620 -6.289 29.933 1.00 83.44 113 LYS A C 1
ATOM 856 O O . LYS A 1 113 ? 0.331 -7.061 29.971 1.00 83.44 113 LYS A O 1
ATOM 861 N N . GLU A 1 114 ? -0.903 -5.557 28.859 1.00 82.56 114 GLU A N 1
ATOM 862 C CA . GLU A 1 114 ? -0.106 -5.570 27.627 1.00 82.56 114 GLU A CA 1
ATOM 863 C C . GLU A 1 114 ? 1.316 -5.041 27.870 1.00 82.56 114 GLU A C 1
ATOM 865 O O . GLU A 1 114 ? 2.298 -5.678 27.479 1.00 82.56 114 GLU A O 1
ATOM 870 N N . ILE A 1 115 ? 1.438 -3.936 28.613 1.00 79.31 115 ILE A N 1
ATOM 871 C CA . ILE A 1 115 ? 2.728 -3.369 29.028 1.00 79.31 115 ILE A CA 1
ATOM 872 C C . ILE A 1 115 ? 3.518 -4.369 29.885 1.00 79.31 115 ILE A C 1
ATOM 874 O O . ILE A 1 115 ? 4.722 -4.523 29.680 1.00 79.31 115 ILE A O 1
ATOM 878 N N . GLY A 1 116 ? 2.854 -5.062 30.817 1.00 76.12 116 GLY A N 1
ATOM 879 C CA . GLY A 1 116 ? 3.472 -6.067 31.689 1.00 76.12 116 GLY A CA 1
ATOM 880 C C . GLY A 1 116 ? 3.799 -7.395 30.996 1.00 76.12 116 GLY A C 1
ATOM 881 O O . GLY A 1 116 ? 4.744 -8.075 31.391 1.00 76.12 116 GLY A O 1
ATOM 882 N N . ALA A 1 117 ? 3.057 -7.767 29.950 1.00 78.12 117 ALA A N 1
ATOM 883 C CA . ALA A 1 117 ? 3.298 -8.977 29.163 1.00 78.12 117 ALA A CA 1
ATOM 884 C C . ALA A 1 117 ? 4.490 -8.832 28.202 1.00 78.12 117 ALA A C 1
ATOM 886 O O . ALA A 1 117 ? 5.103 -9.830 27.816 1.00 78.12 117 ALA A O 1
ATOM 887 N N . SER A 1 118 ? 4.860 -7.602 27.836 1.00 76.44 118 SER A N 1
ATOM 888 C CA . SER A 1 118 ? 6.059 -7.332 27.046 1.00 76.44 118 SER A CA 1
ATOM 889 C C . SER A 1 118 ? 7.317 -7.565 27.892 1.00 76.44 118 SER A C 1
ATOM 891 O O . SER A 1 118 ? 7.787 -6.678 28.603 1.00 76.44 118 SER A O 1
ATOM 893 N N . SER A 1 119 ? 7.895 -8.771 27.811 1.00 59.72 119 SER A N 1
ATOM 894 C CA . SER A 1 119 ? 9.008 -9.254 28.657 1.00 59.72 119 SER A CA 1
ATOM 895 C C . SER A 1 119 ? 10.325 -8.448 28.587 1.00 59.72 119 SER A C 1
ATOM 897 O O . SER A 1 119 ? 11.307 -8.837 29.214 1.00 59.72 119 SER A O 1
ATOM 899 N N . LYS A 1 120 ? 10.384 -7.342 27.829 1.00 61.97 120 LYS A N 1
ATOM 900 C CA . LYS A 1 120 ? 11.529 -6.411 27.738 1.00 61.97 120 LYS A CA 1
ATOM 901 C C . LYS A 1 120 ? 11.167 -4.945 28.035 1.00 61.97 120 LYS A C 1
ATOM 903 O O . LYS A 1 120 ? 12.000 -4.066 27.823 1.00 61.97 120 LYS A O 1
ATOM 908 N N . SER A 1 121 ? 9.952 -4.659 28.504 1.00 55.81 121 SER A N 1
ATOM 909 C CA . SER A 1 121 ? 9.519 -3.295 28.815 1.00 55.81 121 SER A CA 1
ATOM 910 C C . SER A 1 121 ? 9.913 -2.894 30.240 1.00 55.81 121 SER A C 1
ATOM 912 O O . SER A 1 121 ? 9.364 -3.390 31.220 1.00 55.81 121 SER A O 1
ATOM 914 N N . SER A 1 122 ? 10.863 -1.966 30.363 1.00 57.31 122 SER A N 1
ATOM 915 C CA . SER A 1 122 ? 11.092 -1.197 31.592 1.00 57.31 122 SER A CA 1
ATOM 916 C C . SER A 1 122 ? 10.035 -0.089 31.657 1.00 57.31 122 SER A C 1
ATOM 918 O O . SER A 1 122 ? 10.279 1.033 3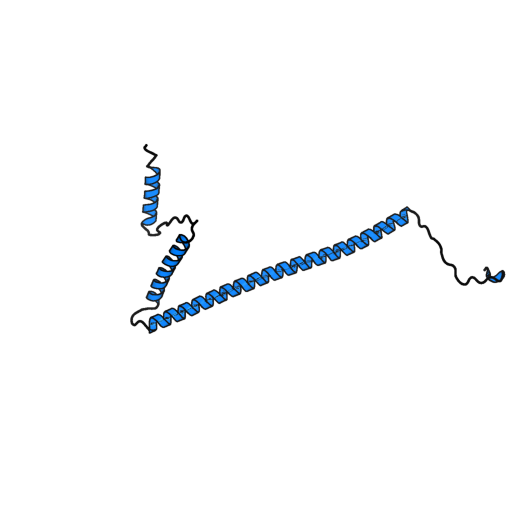1.212 1.00 57.31 122 SER A O 1
ATOM 920 N N . SER A 1 123 ? 8.841 -0.402 32.160 1.00 61.75 123 SER A N 1
ATOM 921 C CA . SER A 1 123 ? 7.795 0.604 32.365 1.00 61.75 123 SER A CA 1
ATOM 922 C C . SER A 1 123 ? 7.945 1.249 33.742 1.00 61.75 123 SER A C 1
ATOM 924 O O . SER A 1 123 ? 7.812 0.579 34.765 1.00 61.75 123 SER A O 1
ATOM 926 N N . VAL A 1 124 ? 8.227 2.554 33.776 1.00 59.94 124 VAL A N 1
ATOM 927 C CA . VAL A 1 124 ? 8.205 3.357 35.006 1.00 59.94 124 VAL A CA 1
ATOM 928 C C . VAL A 1 124 ? 6.807 3.950 35.140 1.00 59.94 124 VAL A C 1
ATOM 930 O O . VAL A 1 124 ? 6.456 4.898 34.439 1.00 59.94 124 VAL A O 1
ATOM 933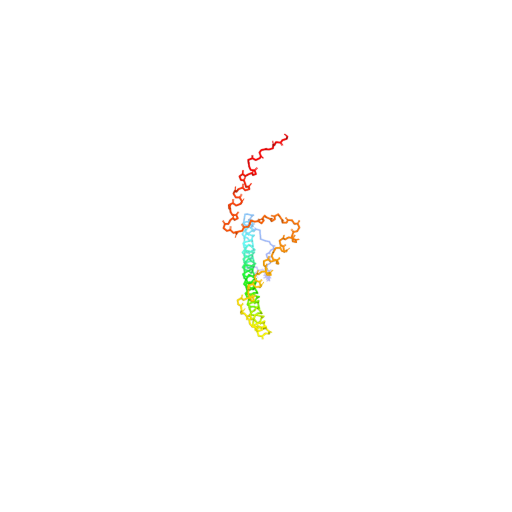 N N . PHE A 1 125 ? 5.996 3.383 36.034 1.00 64.31 125 PHE A N 1
ATOM 934 C CA . PHE A 1 125 ? 4.688 3.944 36.365 1.00 64.31 125 PHE A CA 1
ATOM 935 C C . PHE A 1 125 ? 4.870 5.204 37.210 1.00 64.31 125 PHE A C 1
ATOM 937 O O . PHE A 1 125 ? 5.168 5.134 38.400 1.00 64.31 125 PHE A O 1
ATOM 944 N N . ILE A 1 126 ? 4.681 6.363 36.582 1.00 64.88 126 ILE A N 1
ATOM 945 C CA . ILE A 1 126 ? 4.575 7.648 37.268 1.00 64.88 126 ILE A CA 1
ATOM 946 C C . ILE A 1 126 ? 3.095 7.854 37.605 1.00 64.88 126 ILE A C 1
ATOM 948 O O . ILE A 1 126 ? 2.291 8.070 36.690 1.00 64.88 126 ILE A O 1
ATOM 952 N N . PRO A 1 127 ? 2.690 7.773 38.886 1.00 60.62 127 PRO A N 1
ATOM 953 C CA . PRO A 1 127 ? 1.336 8.148 39.251 1.00 60.62 127 PRO A CA 1
ATOM 954 C C . PRO A 1 127 ? 1.084 9.599 38.806 1.00 60.62 127 PRO A C 1
ATOM 956 O O . PRO A 1 127 ? 1.933 10.470 38.967 1.00 60.62 127 PRO A O 1
ATOM 959 N N . HIS A 1 128 ? -0.071 9.867 38.202 1.00 59.22 128 HIS A N 1
ATOM 960 C CA . HIS A 1 128 ? -0.488 11.208 37.785 1.00 59.22 128 HIS A CA 1
ATOM 961 C C . HIS A 1 128 ? -1.729 11.611 38.586 1.00 59.22 128 HIS A C 1
ATOM 963 O O . HIS A 1 128 ? -2.840 11.719 38.083 1.00 59.22 128 HIS A O 1
ATOM 969 N N . GLY A 1 129 ? -1.526 11.804 39.886 1.00 65.88 129 GLY A N 1
ATOM 970 C CA . GLY A 1 129 ? -2.435 12.562 40.743 1.00 65.88 129 GLY A CA 1
ATOM 971 C C . GLY A 1 129 ? -1.772 13.881 41.153 1.00 65.88 129 GLY A C 1
ATOM 972 O O . GLY A 1 129 ? -0.542 13.960 41.137 1.00 65.88 129 GLY A O 1
ATOM 973 N N . PRO A 1 130 ? -2.523 14.905 41.592 1.00 58.38 130 PRO A N 1
ATOM 974 C CA . PRO A 1 130 ? -1.947 16.165 42.082 1.00 58.38 130 PRO A CA 1
ATOM 975 C C . PRO A 1 130 ? -0.894 15.985 43.196 1.00 58.38 130 PRO A C 1
ATOM 977 O O . PRO A 1 130 ? -0.020 16.831 43.360 1.00 58.38 130 PRO A O 1
ATOM 980 N N . GLY A 1 131 ? -0.947 14.875 43.947 1.00 62.12 131 GLY A N 1
ATOM 981 C CA . GLY A 1 131 ? 0.057 14.509 44.957 1.00 62.12 131 GLY A CA 1
ATOM 982 C C . GLY A 1 131 ? 1.272 13.742 44.421 1.00 62.12 131 GLY A C 1
ATOM 983 O O . GLY A 1 131 ? 2.335 13.775 45.030 1.00 62.12 131 GLY A O 1
ATOM 984 N N . ALA A 1 132 ? 1.160 13.109 43.256 1.00 64.81 132 ALA A N 1
ATOM 985 C CA . ALA A 1 132 ? 2.164 12.176 42.763 1.00 64.81 132 ALA A CA 1
ATOM 986 C C . ALA A 1 132 ? 3.440 12.862 42.251 1.00 64.81 132 ALA A C 1
ATOM 988 O O . ALA A 1 132 ? 4.538 12.344 42.426 1.00 64.81 132 ALA A O 1
ATOM 989 N N . VAL A 1 133 ? 3.322 14.077 41.707 1.00 64.69 133 VAL A N 1
ATOM 990 C CA . VAL A 1 133 ? 4.488 14.895 41.328 1.00 64.69 133 VAL A CA 1
ATOM 991 C C . VAL A 1 133 ? 5.297 15.302 42.566 1.00 64.69 133 VAL A C 1
ATOM 993 O O . VAL A 1 133 ? 6.526 15.325 42.525 1.00 64.69 133 VAL A O 1
ATOM 996 N N . ARG A 1 134 ? 4.621 15.574 43.693 1.00 65.56 134 ARG A N 1
ATOM 997 C CA . ARG A 1 134 ? 5.272 15.912 44.967 1.00 65.56 134 ARG A CA 1
ATOM 998 C C . ARG A 1 134 ? 5.988 14.705 45.567 1.00 65.56 134 ARG A C 1
ATOM 1000 O O . ARG A 1 134 ? 7.100 14.854 46.067 1.00 65.56 134 ARG A O 1
ATOM 1007 N N . ASP A 1 135 ? 5.380 13.528 45.477 1.00 70.75 135 ASP A N 1
ATOM 1008 C CA . ASP A 1 135 ? 5.972 12.289 45.982 1.00 70.75 135 ASP A CA 1
ATOM 1009 C C . ASP A 1 135 ? 7.178 11.847 45.134 1.00 70.75 135 ASP A C 1
ATOM 1011 O O . ASP A 1 135 ? 8.180 11.407 45.691 1.00 70.75 135 ASP A O 1
ATOM 1015 N N . ILE A 1 136 ? 7.153 12.076 43.814 1.00 67.75 136 ILE A N 1
ATOM 1016 C CA . ILE A 1 136 ? 8.300 11.844 42.917 1.00 67.75 136 ILE A CA 1
ATOM 1017 C C . ILE A 1 136 ? 9.438 12.823 43.201 1.00 67.75 136 ILE A C 1
ATOM 1019 O O . ILE A 1 136 ? 10.587 12.405 43.327 1.00 67.75 136 ILE A O 1
ATOM 1023 N N . ALA A 1 137 ? 9.139 14.117 43.349 1.00 68.81 137 ALA A N 1
ATOM 1024 C CA . ALA A 1 137 ? 10.148 15.109 43.714 1.00 68.81 137 ALA A CA 1
ATOM 1025 C C . ALA A 1 137 ? 10.807 14.765 45.062 1.00 68.81 137 ALA A C 1
ATOM 1027 O O . ALA A 1 137 ? 12.024 14.882 45.206 1.00 68.81 137 ALA A O 1
ATOM 1028 N N . LYS A 1 138 ? 10.014 14.274 46.023 1.00 73.25 138 LYS A N 1
ATOM 1029 C CA . LYS A 1 138 ? 10.499 13.809 47.322 1.00 73.25 138 LYS A CA 1
ATOM 1030 C C . LYS A 1 138 ? 11.368 12.552 47.197 1.00 73.25 138 LYS A C 1
ATOM 1032 O O . LYS A 1 138 ? 12.476 12.559 47.715 1.00 73.25 138 LYS A O 1
ATOM 1037 N N . GLN A 1 139 ? 10.939 11.532 46.455 1.00 67.94 139 GLN A N 1
ATOM 1038 C CA . GLN A 1 139 ? 11.717 10.302 46.241 1.00 67.94 139 GLN A CA 1
ATOM 1039 C C . GLN A 1 139 ? 13.030 10.541 45.484 1.00 67.94 139 GLN A C 1
ATOM 1041 O O . GLN A 1 139 ? 14.050 9.952 45.832 1.00 67.94 139 GLN A O 1
ATOM 1046 N N . ILE A 1 140 ? 13.039 11.426 44.482 1.00 72.69 140 ILE A N 1
ATOM 1047 C CA . ILE A 1 140 ? 14.263 11.811 43.762 1.00 72.69 140 ILE A CA 1
ATOM 1048 C C . ILE A 1 140 ? 15.210 12.569 44.699 1.00 72.69 140 ILE A C 1
ATOM 1050 O O . ILE A 1 140 ? 16.407 12.285 44.726 1.00 72.69 140 ILE A O 1
ATOM 1054 N N . SER A 1 141 ? 14.682 13.499 45.500 1.00 66.38 141 SER A N 1
ATOM 1055 C CA . SER A 1 141 ? 15.480 14.252 46.471 1.00 66.38 141 SER A CA 1
ATOM 1056 C C . SER A 1 141 ? 16.039 13.361 47.585 1.00 66.38 141 SER A C 1
ATOM 1058 O O . SER A 1 141 ? 17.188 13.539 47.973 1.00 66.38 141 SER A O 1
ATOM 1060 N N . GLU A 1 142 ? 15.261 12.403 48.093 1.00 69.06 142 GLU A N 1
ATOM 1061 C CA . GLU A 1 142 ? 15.677 11.449 49.133 1.00 69.06 142 GLU A CA 1
ATOM 1062 C C . GLU A 1 142 ? 16.646 10.384 48.593 1.00 69.06 142 GLU A C 1
ATOM 1064 O O . GLU A 1 142 ? 17.556 9.965 49.311 1.00 69.06 142 GLU A O 1
ATOM 1069 N N . GLY A 1 143 ? 16.497 9.989 47.324 1.00 65.88 143 GLY A N 1
ATOM 1070 C CA . GLY A 1 143 ? 17.400 9.067 46.631 1.00 65.88 143 GLY A CA 1
ATOM 1071 C C . GLY A 1 143 ? 18.752 9.689 46.270 1.00 65.88 143 GLY A C 1
ATOM 1072 O O . GLY A 1 143 ? 19.770 9.011 46.348 1.00 65.88 143 GLY A O 1
ATOM 1073 N N . LEU A 1 144 ? 18.792 10.987 45.943 1.00 58.38 144 LEU A N 1
ATOM 1074 C CA . LEU A 1 144 ? 20.041 11.736 45.728 1.00 58.38 144 LEU A CA 1
ATOM 1075 C C . LEU A 1 144 ? 20.763 12.094 47.041 1.00 58.38 144 LEU A C 1
ATOM 1077 O O . LEU A 1 144 ? 21.973 12.306 47.028 1.00 58.38 144 LEU A O 1
ATOM 1081 N N . LEU A 1 145 ? 20.040 12.153 48.168 1.00 53.59 145 LEU A N 1
ATOM 1082 C CA . LEU A 1 145 ? 20.588 12.454 49.500 1.00 53.59 145 LEU A CA 1
ATOM 1083 C C . LEU A 1 145 ? 21.073 11.226 50.285 1.00 53.59 145 LEU A C 1
ATOM 1085 O O . LEU A 1 145 ? 21.624 11.402 51.369 1.00 53.59 145 LEU A O 1
ATOM 1089 N N . HIS A 1 146 ? 20.938 10.013 49.743 1.00 48.72 146 HIS A N 1
ATOM 1090 C CA . HIS A 1 146 ? 21.668 8.839 50.224 1.00 48.72 146 HIS A CA 1
ATOM 1091 C C . HIS A 1 146 ? 22.882 8.581 49.319 1.00 48.72 146 HIS A C 1
ATOM 1093 O O . HIS A 1 146 ? 22.816 7.732 48.427 1.00 48.72 146 HIS A O 1
ATOM 1099 N N . PRO A 1 147 ? 24.020 9.278 49.515 1.00 44.69 147 PRO A N 1
ATOM 1100 C CA . PRO A 1 147 ? 25.276 8.748 49.022 1.00 44.69 147 PRO A CA 1
ATOM 1101 C C . PRO A 1 147 ? 25.527 7.430 49.761 1.00 44.69 147 PRO A C 1
ATOM 1103 O O . PRO A 1 147 ? 25.298 7.340 50.966 1.00 44.69 147 PRO A O 1
ATOM 1106 N N . HIS A 1 148 ? 25.960 6.413 49.020 1.00 47.88 148 HIS A N 1
ATOM 1107 C CA . HIS A 1 148 ? 26.453 5.137 49.529 1.00 47.88 148 HIS A CA 1
ATOM 1108 C C . HIS A 1 148 ? 27.169 5.278 50.885 1.00 47.88 148 HIS A C 1
ATOM 1110 O O . HIS A 1 148 ? 28.336 5.659 50.936 1.00 47.88 148 HIS A O 1
ATOM 1116 N N . ALA A 1 149 ? 26.476 4.945 51.973 1.00 38.31 149 ALA A N 1
ATOM 1117 C CA . ALA A 1 149 ? 27.107 4.607 53.235 1.00 38.31 149 ALA A CA 1
ATOM 1118 C C . ALA A 1 149 ? 27.247 3.082 53.254 1.00 38.31 149 ALA A C 1
ATOM 1120 O O . ALA A 1 149 ? 26.277 2.357 53.480 1.00 38.31 149 ALA A O 1
ATOM 1121 N N . THR A 1 150 ? 28.443 2.625 52.886 1.00 37.34 150 THR A N 1
ATOM 1122 C CA . THR A 1 150 ? 29.011 1.345 53.329 1.00 37.34 150 THR A CA 1
ATOM 1123 C C . THR A 1 150 ? 29.144 1.316 54.841 1.00 37.34 150 THR A C 1
ATOM 1125 O O . THR A 1 150 ? 29.529 2.379 55.384 1.00 37.34 150 THR A O 1
#

InterPro domains:
  IPR050710 Band 7/mec-2 domain-containing protein [PTHR43327] (1-146)

Sequence (150 aa):
AMTNYGFEIVQTLIVDTVPDASVKRSMNEINAAARLRAATTEKAEAEKIVQIKQAESEAESKYLSGLGIACQRQAIVDGLRDSVLAFSDNVPGTNAKDVMDLILVTQYFDTMKEIGASSKSSSVFIPHGPGAVRDIAKQISEGLLHPHAT

Organism: Taxus chinensis (NCBI:txid29808)